Protein AF-A0A378H4I2-F1 (afdb_monomer)

Structure (mmCIF, N/CA/C/O backbone):
data_AF-A0A378H4I2-F1
#
_entry.id   AF-A0A378H4I2-F1
#
loop_
_atom_site.group_PDB
_atom_site.id
_atom_site.type_symbol
_atom_site.label_atom_id
_atom_site.label_alt_id
_atom_site.label_comp_id
_atom_site.label_asym_id
_atom_site.label_entity_id
_atom_site.label_seq_id
_atom_site.pdbx_PDB_ins_code
_atom_site.Cartn_x
_atom_site.Cartn_y
_atom_site.Cartn_z
_atom_site.occupancy
_atom_site.B_iso_or_equiv
_atom_site.auth_seq_id
_atom_site.auth_comp_id
_atom_site.auth_asym_id
_atom_site.auth_atom_id
_atom_site.pdbx_PDB_model_num
ATOM 1 N N . MET A 1 1 ? 14.497 -15.177 -18.699 1.00 51.94 1 MET A N 1
ATOM 2 C CA . MET A 1 1 ? 14.496 -14.756 -17.281 1.00 51.94 1 MET A CA 1
ATOM 3 C C . MET A 1 1 ? 14.070 -13.298 -17.258 1.00 51.94 1 MET A C 1
ATOM 5 O O . MET A 1 1 ? 14.644 -12.531 -18.022 1.00 51.94 1 MET A O 1
ATOM 9 N N . ALA A 1 2 ? 13.031 -12.931 -16.503 1.00 69.75 2 ALA A N 1
ATOM 10 C CA . ALA A 1 2 ? 12.667 -11.523 -16.333 1.00 69.75 2 ALA A CA 1
ATOM 11 C C . ALA A 1 2 ? 13.729 -10.842 -15.455 1.00 69.75 2 ALA A C 1
ATOM 13 O O . ALA A 1 2 ? 14.205 -11.441 -14.493 1.00 69.75 2 ALA A O 1
ATOM 14 N N . PHE A 1 3 ? 14.155 -9.638 -15.830 1.00 69.06 3 PHE A N 1
ATOM 15 C CA . PHE A 1 3 ? 15.100 -8.846 -15.046 1.00 69.06 3 PHE A CA 1
ATOM 16 C C . PHE A 1 3 ? 14.406 -8.371 -13.764 1.00 69.06 3 PHE A C 1
ATOM 18 O O . PHE A 1 3 ? 13.506 -7.540 -13.842 1.00 69.06 3 PHE A O 1
ATOM 25 N N . ASP A 1 4 ? 14.815 -8.904 -12.609 1.00 71.44 4 ASP A N 1
ATOM 26 C CA . ASP A 1 4 ? 14.331 -8.482 -11.291 1.00 71.44 4 ASP A CA 1
ATOM 27 C C . ASP A 1 4 ? 15.477 -7.783 -10.526 1.00 71.44 4 ASP A C 1
ATOM 29 O O . ASP A 1 4 ? 16.316 -8.441 -9.908 1.00 71.44 4 ASP A O 1
ATOM 33 N N . PRO A 1 5 ? 15.618 -6.450 -10.652 1.00 74.69 5 PRO A N 1
ATOM 34 C CA . PRO A 1 5 ? 16.723 -5.691 -10.047 1.00 74.69 5 PRO A CA 1
ATOM 35 C C . PRO A 1 5 ? 16.716 -5.779 -8.509 1.00 74.69 5 PRO A C 1
ATOM 37 O O . PRO A 1 5 ? 15.673 -5.995 -7.925 1.00 74.69 5 PRO A O 1
ATOM 40 N N . PRO A 1 6 ? 17.809 -5.559 -7.770 1.00 78.19 6 PRO A N 1
ATOM 41 C CA . PRO A 1 6 ? 17.757 -5.616 -6.303 1.00 78.19 6 PRO A CA 1
ATOM 42 C C . PRO A 1 6 ? 16.879 -4.502 -5.693 1.00 78.19 6 PRO A C 1
ATOM 44 O O . PRO A 1 6 ? 16.620 -3.472 -6.325 1.00 78.19 6 PRO A O 1
ATOM 47 N N . LEU A 1 7 ? 16.395 -4.696 -4.458 1.00 72.75 7 LEU A N 1
ATOM 48 C CA . LEU A 1 7 ? 15.795 -3.611 -3.665 1.00 72.75 7 LEU A CA 1
ATOM 49 C C . LEU A 1 7 ? 16.816 -2.476 -3.494 1.00 72.75 7 LEU A C 1
ATOM 51 O O . LEU A 1 7 ? 18.004 -2.730 -3.321 1.00 72.75 7 LEU A O 1
ATOM 55 N N . GLY A 1 8 ? 16.364 -1.223 -3.581 1.00 74.25 8 GLY A N 1
ATOM 56 C CA . GLY A 1 8 ? 17.255 -0.056 -3.521 1.00 74.25 8 GLY A CA 1
ATOM 57 C C . GLY A 1 8 ? 18.057 0.215 -4.802 1.00 74.25 8 GLY A C 1
ATOM 58 O O . GLY A 1 8 ? 18.905 1.103 -4.810 1.00 74.25 8 GLY A O 1
ATOM 59 N N . SER A 1 9 ? 17.794 -0.509 -5.896 1.00 83.62 9 SER A N 1
ATOM 60 C CA . SER A 1 9 ? 18.346 -0.179 -7.213 1.00 83.62 9 SER A CA 1
ATOM 61 C C . SER A 1 9 ? 17.791 1.151 -7.739 1.00 83.62 9 SER A C 1
ATOM 63 O O . SER A 1 9 ? 16.605 1.441 -7.594 1.00 83.62 9 SER A O 1
ATOM 65 N N . THR A 1 10 ? 18.631 1.921 -8.432 1.00 83.94 10 THR A N 1
ATOM 66 C CA . THR A 1 10 ? 18.244 3.138 -9.170 1.00 83.94 10 THR A CA 1
ATOM 67 C C . THR A 1 10 ? 17.702 2.845 -10.576 1.00 83.94 10 THR A C 1
ATOM 69 O O . THR A 1 10 ? 17.575 3.752 -11.397 1.00 83.94 10 THR A O 1
ATOM 72 N N . SER A 1 11 ? 17.390 1.580 -10.884 1.00 88.94 11 SER A N 1
ATOM 73 C CA . SER A 1 11 ? 16.804 1.187 -12.168 1.00 88.94 11 SER A CA 1
ATOM 74 C C . SER A 1 11 ? 15.453 1.886 -12.409 1.00 88.94 11 SER A C 1
ATOM 76 O O . SER A 1 11 ? 14.621 1.915 -11.496 1.00 88.94 11 SER A O 1
ATOM 78 N N . PRO A 1 12 ? 15.172 2.379 -13.635 1.00 89.25 12 PRO A N 1
ATOM 79 C CA . PRO A 1 12 ? 13.895 3.017 -13.962 1.00 89.25 12 PRO A CA 1
ATOM 80 C C . PRO A 1 12 ? 12.664 2.151 -13.657 1.00 89.25 12 PRO A C 1
ATOM 82 O O . PRO A 1 12 ? 11.653 2.674 -13.197 1.00 89.25 12 PRO A O 1
ATOM 85 N N . ALA A 1 13 ? 12.759 0.832 -13.859 1.00 86.81 13 ALA A N 1
ATOM 86 C CA . ALA A 1 13 ? 11.666 -0.096 -13.562 1.00 86.81 13 ALA A CA 1
ATOM 87 C C . ALA A 1 13 ? 11.328 -0.121 -12.061 1.00 86.81 13 ALA A C 1
ATOM 89 O O . ALA A 1 13 ? 10.164 -0.041 -11.687 1.00 86.81 13 ALA A O 1
ATOM 90 N N . VAL A 1 14 ? 12.348 -0.121 -11.195 1.00 86.69 14 VAL A N 1
ATOM 91 C CA . VAL A 1 14 ? 12.162 -0.099 -9.732 1.00 86.6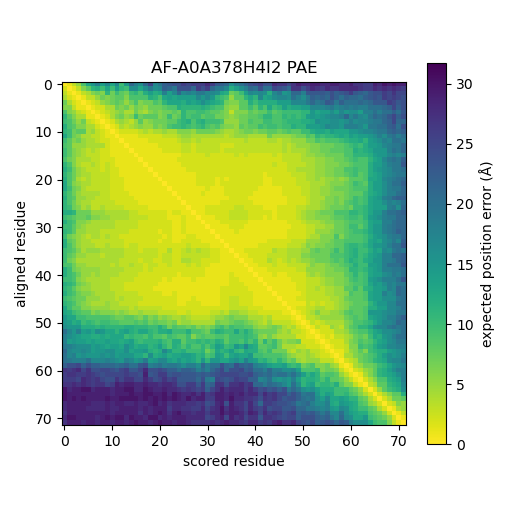9 14 VAL A CA 1
ATOM 92 C C . VAL A 1 14 ? 11.520 1.200 -9.271 1.00 86.69 14 VAL A C 1
ATOM 94 O O . VAL A 1 14 ? 10.674 1.181 -8.382 1.00 86.69 14 VAL A O 1
ATOM 97 N N . LEU A 1 15 ? 11.907 2.333 -9.863 1.00 89.06 15 LEU A N 1
ATOM 98 C CA . LEU A 1 15 ? 11.306 3.624 -9.532 1.00 89.06 15 LEU A CA 1
ATOM 99 C C . LEU A 1 15 ? 9.816 3.657 -9.883 1.00 89.06 15 LEU A C 1
ATOM 101 O O . LEU A 1 15 ? 9.018 4.105 -9.060 1.00 89.06 15 LEU A O 1
ATOM 105 N N . LEU A 1 16 ? 9.446 3.155 -11.065 1.00 91.25 16 LEU A N 1
ATOM 106 C CA . LEU A 1 16 ? 8.048 3.060 -11.480 1.00 91.25 16 LEU A CA 1
ATOM 107 C C . LEU A 1 16 ? 7.255 2.135 -10.550 1.00 91.25 16 LEU A C 1
ATOM 109 O O . LEU A 1 16 ? 6.226 2.550 -10.022 1.00 91.25 16 LEU A O 1
ATOM 113 N N . ASP A 1 17 ? 7.770 0.937 -10.275 1.00 90.38 17 ASP A N 1
ATOM 114 C CA . ASP A 1 17 ? 7.112 -0.027 -9.389 1.00 90.38 17 ASP A CA 1
ATOM 115 C C . ASP A 1 17 ? 6.928 0.533 -7.971 1.00 90.38 17 ASP A C 1
ATOM 117 O O . ASP A 1 17 ? 5.874 0.359 -7.355 1.00 90.38 17 ASP A O 1
ATOM 121 N N . ASN A 1 18 ? 7.926 1.254 -7.451 1.00 90.31 18 ASN A N 1
ATOM 122 C CA . ASN A 1 18 ? 7.831 1.920 -6.154 1.00 90.31 18 ASN A CA 1
ATOM 123 C C . ASN A 1 18 ? 6.775 3.030 -6.159 1.00 90.31 18 ASN A C 1
ATOM 125 O O . ASN A 1 18 ? 6.011 3.133 -5.201 1.00 90.31 18 ASN A O 1
ATOM 129 N N . ALA A 1 19 ? 6.704 3.837 -7.221 1.00 93.50 19 ALA A N 1
ATOM 130 C CA . ALA A 1 19 ? 5.707 4.896 -7.351 1.00 93.50 19 ALA A CA 1
ATOM 131 C C . ALA A 1 19 ? 4.283 4.324 -7.444 1.00 93.50 19 ALA A C 1
ATOM 133 O O . ALA A 1 19 ? 3.391 4.777 -6.729 1.00 93.50 19 ALA A O 1
ATOM 134 N N . THR A 1 20 ? 4.077 3.281 -8.251 1.00 94.25 20 THR A N 1
ATOM 135 C CA . THR A 1 20 ? 2.791 2.580 -8.350 1.00 94.25 20 THR A CA 1
ATOM 136 C C . THR A 1 20 ? 2.400 1.935 -7.024 1.00 94.25 20 THR A C 1
ATOM 138 O O . THR A 1 20 ? 1.242 2.019 -6.611 1.00 94.25 20 THR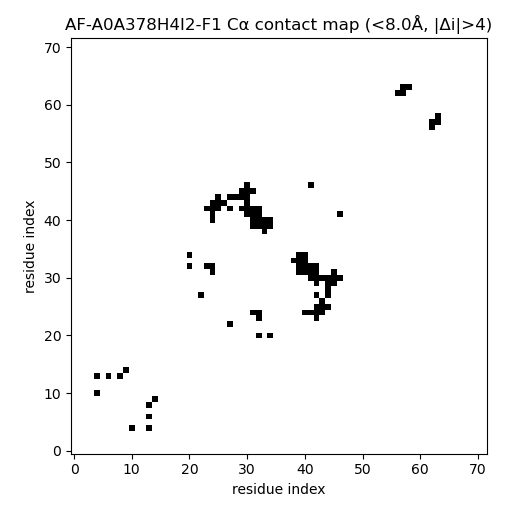 A O 1
ATOM 141 N N . ARG A 1 21 ? 3.343 1.308 -6.312 1.00 94.94 21 ARG A N 1
ATOM 142 C CA . ARG A 1 21 ? 3.057 0.717 -4.999 1.00 94.94 21 ARG A CA 1
ATOM 143 C C . ARG A 1 21 ? 2.711 1.789 -3.966 1.00 94.94 21 ARG A C 1
ATOM 145 O O . ARG A 1 21 ? 1.774 1.597 -3.198 1.00 94.94 21 ARG A O 1
ATOM 152 N N . LEU A 1 22 ? 3.428 2.913 -3.958 1.00 95.94 22 LEU A N 1
ATOM 153 C CA . LEU A 1 22 ? 3.149 4.032 -3.061 1.00 95.94 22 LEU A CA 1
ATOM 154 C C . LEU A 1 22 ? 1.752 4.616 -3.306 1.00 95.94 22 LEU A C 1
ATOM 156 O O . LEU A 1 22 ? 1.019 4.840 -2.345 1.00 95.94 22 LEU A O 1
ATOM 160 N N . ASP A 1 23 ? 1.360 4.799 -4.568 1.00 97.69 23 ASP A N 1
ATOM 161 C CA . ASP A 1 23 ? 0.007 5.238 -4.924 1.00 97.69 23 ASP A CA 1
ATOM 162 C C . ASP A 1 23 ? -1.061 4.281 -4.375 1.00 97.69 23 ASP A C 1
ATOM 164 O O . ASP A 1 23 ? -1.997 4.706 -3.699 1.00 97.69 23 ASP A O 1
ATOM 168 N N . ASN A 1 24 ? -0.871 2.970 -4.547 1.00 97.81 24 ASN A N 1
ATOM 169 C CA . ASN A 1 24 ? -1.791 1.978 -3.995 1.00 97.81 24 ASN A CA 1
ATOM 170 C C . ASN A 1 24 ? -1.842 2.007 -2.459 1.00 97.81 24 ASN A C 1
ATOM 172 O O . ASN A 1 24 ? -2.927 1.943 -1.876 1.00 97.81 24 ASN A O 1
ATOM 176 N N . LEU A 1 25 ? -0.696 2.123 -1.784 1.00 97.62 25 LEU A N 1
ATOM 177 C CA . LEU A 1 25 ? -0.637 2.168 -0.320 1.00 97.62 25 LEU A CA 1
ATOM 178 C C . LEU A 1 25 ? -1.334 3.404 0.256 1.00 97.62 25 LEU A C 1
ATOM 180 O O . LEU A 1 25 ? -1.945 3.311 1.321 1.00 97.62 25 LEU A O 1
ATOM 184 N N . LEU A 1 26 ? -1.265 4.546 -0.429 1.00 97.75 26 LEU A N 1
ATOM 185 C CA . LEU A 1 26 ? -1.832 5.802 0.062 1.00 97.75 26 LEU A CA 1
ATOM 186 C C . LEU A 1 26 ? -3.289 6.012 -0.361 1.00 97.75 26 LEU A C 1
ATOM 188 O O . LEU A 1 26 ? -4.100 6.457 0.452 1.00 97.75 26 LEU A O 1
ATOM 192 N N . ASN A 1 27 ? -3.629 5.674 -1.605 1.00 97.12 27 ASN A N 1
ATOM 193 C CA . ASN A 1 27 ? -4.873 6.118 -2.236 1.00 97.12 27 ASN A CA 1
ATOM 194 C C . ASN A 1 27 ? -5.903 4.998 -2.457 1.00 97.12 27 ASN A C 1
ATOM 196 O O . ASN A 1 27 ? -7.080 5.290 -2.683 1.00 97.12 27 ASN A O 1
ATOM 200 N N . SER A 1 28 ? -5.519 3.719 -2.375 1.00 95.94 28 SER A N 1
ATOM 201 C CA . SER A 1 28 ? -6.453 2.621 -2.666 1.00 95.94 28 SER A CA 1
ATOM 202 C C . SER A 1 28 ? -7.533 2.422 -1.590 1.00 95.94 28 SER A C 1
ATOM 204 O O . SER A 1 28 ? -7.407 2.818 -0.426 1.00 95.94 28 SER A O 1
ATOM 206 N N . LEU A 1 29 ? -8.632 1.764 -1.983 1.00 96.12 29 LEU A N 1
ATOM 207 C CA . LEU A 1 29 ? -9.687 1.312 -1.066 1.00 96.12 29 LEU A CA 1
ATOM 208 C C . LEU A 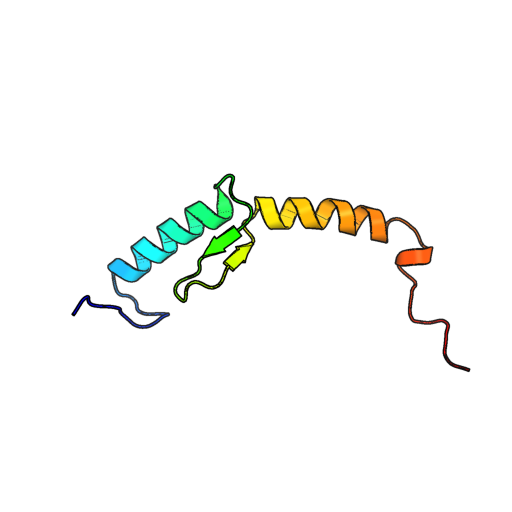1 29 ? -9.329 0.025 -0.306 1.00 96.12 29 LEU A C 1
ATOM 210 O O . LEU A 1 29 ? -10.012 -0.302 0.665 1.00 96.12 29 LEU A O 1
ATOM 214 N N . ALA A 1 30 ? -8.278 -0.687 -0.722 1.00 96.81 30 ALA A N 1
ATOM 215 C CA . ALA A 1 30 ? -7.831 -1.907 -0.065 1.00 96.81 30 ALA A CA 1
ATOM 216 C C . ALA A 1 30 ? -7.308 -1.607 1.348 1.00 96.81 30 ALA A C 1
ATOM 218 O O . ALA A 1 30 ? -6.837 -0.505 1.623 1.00 96.81 30 ALA A O 1
ATOM 219 N N . LEU A 1 31 ? -7.385 -2.585 2.253 1.00 96.81 31 LEU A N 1
ATOM 220 C CA . LEU A 1 31 ? -6.818 -2.465 3.606 1.00 96.81 31 LEU A CA 1
ATOM 221 C C . LEU A 1 31 ? -5.347 -2.878 3.663 1.00 96.81 31 LEU A C 1
ATOM 223 O O . LEU A 1 31 ? -4.613 -2.428 4.542 1.00 96.81 31 LEU A O 1
ATOM 227 N N . VAL A 1 32 ? -4.929 -3.717 2.717 1.00 97.38 32 VAL A N 1
ATOM 228 C CA . VAL A 1 32 ? -3.561 -4.202 2.573 1.00 97.38 32 VAL A CA 1
ATOM 229 C C . VAL A 1 32 ? -3.151 -4.211 1.106 1.00 97.38 32 VAL A C 1
ATOM 231 O O . VAL A 1 32 ? -3.999 -4.360 0.224 1.00 97.38 32 VAL A O 1
ATOM 234 N N . PHE A 1 33 ? -1.856 -4.067 0.851 1.00 97.00 33 PHE A N 1
ATOM 235 C CA . PHE A 1 33 ? -1.263 -4.170 -0.477 1.00 97.00 33 PHE A CA 1
ATOM 236 C C . PHE A 1 33 ? 0.112 -4.850 -0.374 1.00 97.00 33 PHE A C 1
ATOM 238 O O . PHE A 1 33 ? 0.841 -4.561 0.579 1.00 97.00 33 PHE A O 1
ATOM 245 N N . PRO A 1 34 ? 0.478 -5.758 -1.297 1.00 95.88 34 PRO A N 1
ATOM 246 C CA . PRO A 1 34 ? 1.742 -6.477 -1.207 1.00 95.88 34 PRO A CA 1
ATOM 247 C C . PRO A 1 34 ? 2.949 -5.567 -1.470 1.00 95.88 34 PRO A C 1
ATOM 249 O O . PRO A 1 34 ? 2.934 -4.684 -2.337 1.00 95.88 34 PRO A O 1
ATOM 252 N N . ASP A 1 35 ? 4.024 -5.821 -0.737 1.00 91.12 35 ASP A N 1
ATOM 253 C CA . ASP A 1 35 ? 5.340 -5.262 -0.992 1.00 91.12 35 ASP A CA 1
ATOM 254 C C . ASP A 1 35 ? 5.986 -5.919 -2.234 1.00 91.12 35 ASP A C 1
ATOM 256 O O . ASP A 1 35 ? 5.313 -6.509 -3.085 1.00 91.12 35 ASP A O 1
ATOM 260 N N . ARG A 1 36 ? 7.302 -5.771 -2.407 1.00 85.19 36 ARG A N 1
ATOM 261 C CA . ARG A 1 36 ? 8.000 -6.417 -3.522 1.00 85.19 36 ARG A CA 1
ATOM 262 C C . ARG A 1 36 ? 8.172 -7.925 -3.330 1.00 85.19 36 ARG A C 1
ATOM 264 O O . ARG A 1 36 ? 8.158 -8.652 -4.316 1.00 85.19 36 ARG A O 1
ATOM 271 N N . ALA A 1 37 ? 8.349 -8.377 -2.093 1.00 87.31 37 ALA A N 1
ATOM 272 C CA . ALA A 1 37 ? 8.481 -9.787 -1.749 1.00 87.31 37 ALA A CA 1
ATOM 273 C C . ALA A 1 37 ? 7.121 -10.506 -1.620 1.00 87.31 37 ALA A C 1
ATOM 275 O O . ALA A 1 37 ? 7.089 -11.724 -1.452 1.00 87.31 37 ALA A O 1
ATOM 276 N N . GLY A 1 38 ? 6.004 -9.777 -1.724 1.00 90.00 38 GLY A N 1
ATOM 277 C CA . GLY A 1 38 ? 4.645 -10.293 -1.561 1.00 90.00 38 GLY A CA 1
ATOM 278 C C . GLY A 1 38 ? 4.112 -10.220 -0.126 1.00 90.00 38 GLY A C 1
ATOM 279 O O . GLY A 1 38 ? 3.001 -10.682 0.129 1.00 90.00 38 GLY A O 1
ATOM 280 N N . GLU A 1 39 ? 4.864 -9.635 0.807 1.00 93.75 39 GLU A N 1
ATOM 281 C CA . GLU A 1 39 ? 4.430 -9.400 2.180 1.00 93.75 39 GLU A CA 1
ATOM 282 C C . GLU A 1 39 ? 3.357 -8.306 2.224 1.00 93.75 39 GLU A C 1
ATOM 284 O O . GLU A 1 39 ? 3.465 -7.266 1.575 1.00 93.75 39 GLU A O 1
ATOM 289 N N . LEU A 1 40 ? 2.285 -8.539 2.981 1.00 96.62 40 LEU A N 1
ATOM 290 C CA . LEU A 1 40 ? 1.158 -7.615 3.047 1.00 96.62 40 LEU A CA 1
ATOM 291 C C . LEU A 1 40 ? 1.478 -6.417 3.944 1.00 96.62 40 LEU A C 1
ATOM 293 O O . LEU A 1 40 ? 1.669 -6.561 5.149 1.00 96.62 40 LEU A O 1
ATOM 297 N N . LEU A 1 41 ? 1.439 -5.219 3.365 1.00 95.62 41 LEU A N 1
ATOM 298 C CA . LEU A 1 41 ? 1.547 -3.954 4.085 1.00 95.62 41 LEU A CA 1
ATOM 299 C C . LEU A 1 41 ? 0.165 -3.340 4.276 1.00 95.62 41 LEU A C 1
ATOM 301 O O . LEU A 1 41 ? -0.661 -3.377 3.364 1.00 95.62 41 LEU A O 1
ATOM 305 N N . TYR A 1 42 ? -0.083 -2.721 5.430 1.00 96.69 42 TYR A N 1
ATOM 306 C CA . TYR A 1 42 ? -1.299 -1.932 5.619 1.00 96.69 42 TYR A CA 1
ATOM 307 C C . TYR A 1 42 ? -1.281 -0.681 4.739 1.00 96.69 42 TYR A C 1
ATOM 309 O O . TYR A 1 42 ? -0.303 0.067 4.715 1.00 96.69 42 TYR A O 1
ATOM 317 N N . THR A 1 43 ? -2.397 -0.420 4.062 1.00 97.38 43 THR A N 1
ATOM 318 C CA . THR A 1 43 ? -2.626 0.862 3.385 1.00 97.38 43 THR A CA 1
ATOM 319 C C . THR A 1 43 ? -2.907 1.962 4.411 1.00 97.38 43 THR A C 1
ATOM 321 O O . THR A 1 43 ? -3.221 1.686 5.574 1.00 97.38 43 THR A O 1
ATOM 324 N N . TRP A 1 44 ? -2.886 3.228 3.984 1.00 96.31 44 TRP A N 1
ATOM 325 C CA . TRP A 1 44 ? -3.280 4.358 4.831 1.00 96.31 44 TRP A CA 1
ATOM 326 C C . TRP A 1 44 ? -4.683 4.172 5.426 1.00 96.31 44 TRP A C 1
ATOM 328 O O . TRP A 1 44 ? -4.896 4.385 6.621 1.00 96.31 44 TRP A O 1
ATOM 338 N N . ARG A 1 45 ? -5.635 3.687 4.618 1.00 95.56 45 ARG A N 1
ATOM 339 C CA . ARG A 1 45 ? -6.987 3.356 5.084 1.00 95.56 45 ARG A CA 1
ATOM 340 C C . ARG A 1 45 ? -6.963 2.260 6.155 1.00 95.56 45 ARG A C 1
ATOM 342 O O . ARG A 1 45 ? -7.647 2.412 7.166 1.00 95.56 45 ARG A O 1
ATOM 349 N N . GLY A 1 46 ? -6.180 1.196 5.959 1.00 95.38 46 GLY A N 1
ATOM 350 C CA . GLY A 1 46 ? -6.022 0.115 6.936 1.00 95.38 46 GLY A CA 1
ATOM 351 C C . GLY A 1 46 ? -5.436 0.597 8.266 1.00 95.38 46 GLY A C 1
ATOM 352 O O . GLY A 1 46 ? -5.959 0.271 9.331 1.00 95.38 46 GLY A O 1
ATOM 353 N N . ILE A 1 47 ? -4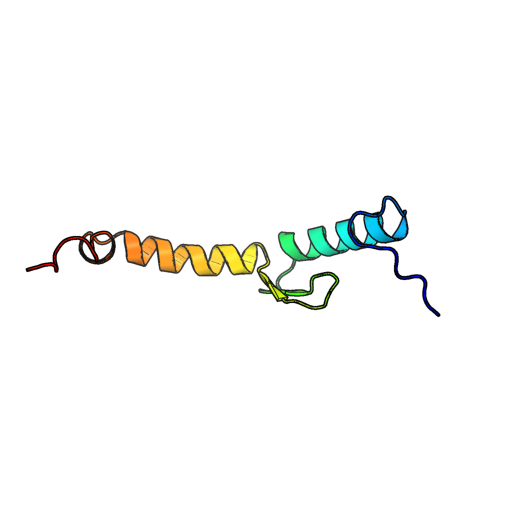.410 1.450 8.220 1.00 94.06 47 ILE A N 1
ATOM 354 C CA . ILE A 1 47 ? -3.832 2.086 9.413 1.00 94.06 47 ILE A CA 1
ATOM 355 C C . ILE A 1 47 ? -4.896 2.928 10.129 1.00 94.06 47 ILE A C 1
ATOM 357 O O . ILE A 1 47 ? -5.141 2.741 11.321 1.00 94.06 47 ILE A O 1
ATOM 361 N N . HIS A 1 48 ? -5.578 3.817 9.407 1.00 91.69 48 HIS A N 1
ATOM 362 C CA . HIS A 1 48 ? -6.558 4.733 9.989 1.00 91.69 48 HIS A CA 1
ATOM 363 C C . HIS A 1 48 ? -7.734 4.002 10.662 1.00 91.69 48 HIS A C 1
ATOM 365 O O . HIS A 1 48 ? -8.184 4.401 11.739 1.00 91.69 48 HIS A O 1
ATOM 371 N N . GLN A 1 49 ? -8.204 2.894 10.077 1.00 88.75 49 GLN A N 1
ATOM 372 C CA . GLN A 1 49 ? -9.249 2.058 10.676 1.00 88.75 49 GLN A CA 1
ATOM 373 C C . GLN A 1 49 ? -8.817 1.388 11.981 1.00 88.75 49 GLN A C 1
ATOM 375 O O . GLN A 1 49 ? -9.658 1.213 12.856 1.00 88.75 49 GLN A O 1
ATOM 380 N N . ASN A 1 50 ? -7.538 1.044 12.132 1.00 83.31 50 ASN A N 1
ATOM 381 C CA . ASN A 1 50 ? -7.012 0.437 13.356 1.00 83.31 50 ASN A CA 1
ATOM 382 C C . ASN A 1 50 ? -6.700 1.479 14.442 1.00 83.31 50 ASN A C 1
ATOM 384 O O . ASN A 1 50 ? -6.858 1.202 15.631 1.00 83.31 50 ASN A O 1
ATOM 388 N N . LEU A 1 51 ? -6.320 2.699 14.053 1.00 84.62 51 LEU A N 1
ATOM 389 C CA . LEU A 1 51 ? -6.022 3.780 14.997 1.00 84.62 51 LEU A CA 1
ATOM 390 C C . LEU A 1 51 ? -7.266 4.293 15.742 1.00 84.62 51 LEU A C 1
ATOM 392 O O . LEU A 1 51 ? -7.161 4.617 16.922 1.00 84.62 51 LEU A O 1
ATOM 396 N N . ILE A 1 52 ? -8.443 4.349 15.102 1.00 78.00 52 ILE A N 1
ATOM 397 C CA . ILE A 1 52 ? -9.678 4.851 15.741 1.00 78.00 52 ILE A CA 1
ATOM 398 C C . ILE A 1 52 ? -10.133 3.969 16.927 1.00 78.00 52 ILE A C 1
ATOM 400 O O . ILE A 1 52 ? -10.449 4.507 17.988 1.00 78.00 52 ILE A O 1
ATOM 404 N N . PRO A 1 53 ? -10.199 2.631 16.813 1.00 78.38 53 PRO A N 1
ATOM 405 C CA . PRO A 1 53 ? -10.470 1.762 17.952 1.00 78.38 53 PRO A CA 1
ATOM 406 C C . PRO A 1 53 ? -9.394 1.851 19.037 1.00 78.38 53 PRO A C 1
ATOM 408 O O . PRO A 1 53 ? -9.743 1.880 20.215 1.00 78.38 53 PRO A O 1
ATOM 411 N N . LEU A 1 54 ? -8.111 1.931 18.663 1.00 76.06 54 LEU A N 1
ATOM 412 C CA . LEU A 1 54 ? -7.009 2.055 19.625 1.00 76.06 54 LEU A CA 1
ATOM 413 C C . LEU A 1 54 ? -7.101 3.356 20.428 1.00 76.06 54 LEU A C 1
ATOM 415 O O . LEU A 1 54 ? -6.993 3.327 21.651 1.00 76.06 54 LEU A O 1
ATOM 419 N N . SER A 1 55 ? -7.368 4.492 19.781 1.00 74.31 55 SER A N 1
ATOM 420 C CA . SER A 1 55 ? -7.513 5.772 20.484 1.00 74.31 55 SER A CA 1
ATOM 421 C C . SER A 1 55 ? -8.674 5.746 21.481 1.00 74.31 55 SER A C 1
ATOM 423 O O . SER A 1 55 ? -8.516 6.208 22.608 1.00 74.31 55 SER A O 1
ATOM 425 N N . LYS A 1 56 ? -9.803 5.117 21.124 1.00 75.31 56 LYS A N 1
ATOM 426 C CA . LYS A 1 56 ? -10.931 4.899 22.045 1.00 75.31 56 LYS A CA 1
ATOM 427 C C . LYS A 1 56 ? -10.564 3.998 23.222 1.00 75.31 56 LYS A C 1
ATOM 429 O O . LYS A 1 56 ? -10.988 4.281 24.338 1.00 75.31 56 LYS A O 1
ATOM 434 N N . GLN A 1 57 ? -9.777 2.944 22.995 1.00 71.19 57 GLN A N 1
ATOM 435 C CA . GLN A 1 57 ? -9.286 2.090 24.078 1.00 71.19 57 GLN A CA 1
ATOM 436 C C . GLN A 1 57 ? -8.396 2.87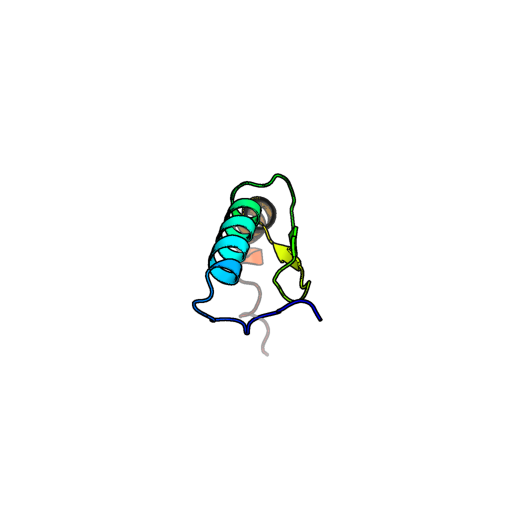9 25.041 1.00 71.19 57 GLN A C 1
ATOM 438 O O . GLN A 1 57 ? -8.552 2.726 26.242 1.00 71.19 57 GLN A O 1
ATOM 443 N N . TYR A 1 58 ? -7.519 3.763 24.564 1.00 71.06 58 TYR A N 1
ATOM 444 C CA . TYR A 1 58 ? -6.631 4.549 25.434 1.00 71.06 58 TYR A CA 1
ATOM 445 C C . TYR A 1 58 ? -7.263 5.809 26.046 1.00 71.06 58 TYR A C 1
ATOM 447 O O . TYR A 1 58 ? -6.661 6.420 26.926 1.00 71.06 58 TYR A O 1
ATOM 455 N N . MET A 1 59 ? -8.479 6.193 25.643 1.00 72.38 59 MET A N 1
ATOM 456 C CA . MET A 1 59 ? -9.204 7.320 26.247 1.00 72.38 59 MET A CA 1
ATOM 457 C C . MET A 1 59 ? -9.650 7.059 27.695 1.00 72.38 59 MET A C 1
ATOM 459 O O . MET A 1 59 ? -9.925 8.012 28.424 1.00 72.38 59 MET A O 1
ATOM 463 N N . THR A 1 60 ? 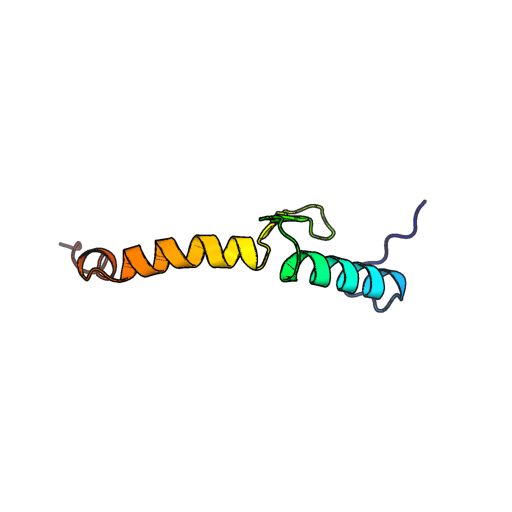-9.734 5.801 28.136 1.00 68.50 60 THR A N 1
ATOM 464 C CA . THR A 1 60 ? -10.084 5.466 29.523 1.00 68.50 60 THR A CA 1
ATOM 465 C C . THR A 1 60 ? -8.832 5.244 30.381 1.00 68.50 60 THR A C 1
ATOM 467 O O . THR A 1 60 ? -7.909 4.530 29.999 1.00 68.50 60 THR A O 1
ATOM 470 N N . PHE A 1 61 ? -8.789 5.845 31.577 1.00 60.22 61 PHE A N 1
ATOM 471 C CA . PHE A 1 61 ? -7.628 5.773 32.486 1.00 60.22 61 PHE A CA 1
ATOM 472 C C . PHE A 1 61 ? -7.222 4.333 32.859 1.00 60.22 61 PHE A C 1
ATOM 474 O O . PHE A 1 61 ? -6.037 4.054 33.036 1.00 60.22 61 PHE A O 1
ATOM 481 N N . SER A 1 62 ? -8.187 3.412 32.955 1.00 66.12 62 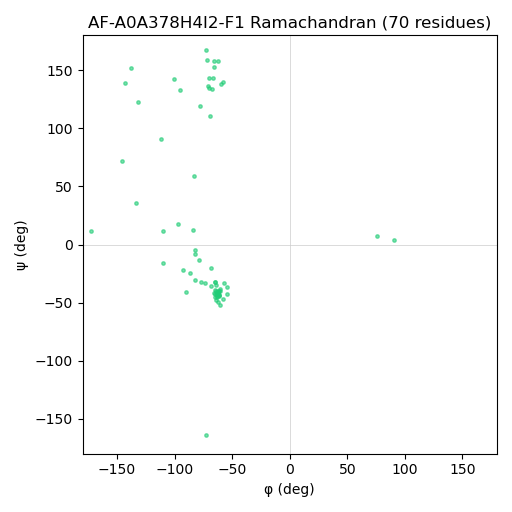SER A N 1
ATOM 482 C CA . SER A 1 62 ? -7.964 2.001 33.312 1.00 66.12 62 SER A CA 1
ATOM 483 C C . SER A 1 62 ? -7.143 1.225 32.278 1.00 66.12 62 SER A C 1
ATOM 485 O O . SER A 1 62 ? -6.378 0.338 32.642 1.00 66.12 62 SER A O 1
ATOM 487 N N . SER A 1 63 ? -7.270 1.570 31.000 1.00 60.91 63 SER A N 1
ATOM 488 C CA . SER A 1 63 ? -6.584 0.930 29.871 1.00 60.91 63 SER A CA 1
ATOM 489 C C . SER A 1 63 ? -5.266 1.618 29.503 1.00 60.91 63 SER A C 1
ATOM 491 O O . SER A 1 63 ? -4.387 0.977 28.935 1.00 60.91 63 SER A O 1
ATOM 493 N N . CYS A 1 64 ? -5.085 2.892 29.872 1.00 57.12 64 CYS A N 1
ATOM 494 C CA . CYS A 1 64 ? -3.804 3.599 29.750 1.00 57.12 64 CYS A CA 1
ATOM 495 C C . CYS A 1 64 ? -2.800 3.192 30.853 1.00 57.12 64 CYS A C 1
ATOM 497 O O . CYS A 1 64 ? -1.599 3.114 30.609 1.00 57.12 64 CYS A O 1
ATOM 499 N N . ALA A 1 65 ? -3.283 2.856 32.056 1.00 58.66 65 ALA A N 1
ATOM 500 C CA . ALA A 1 65 ? -2.451 2.515 33.219 1.00 58.66 65 ALA A CA 1
ATOM 501 C C . ALA A 1 65 ? -2.249 0.998 33.453 1.00 58.66 65 ALA A C 1
ATOM 503 O O . ALA A 1 65 ? -1.865 0.577 34.547 1.00 58.66 65 ALA A O 1
ATOM 504 N N . GLY A 1 66 ? -2.499 0.154 32.451 1.00 59.00 66 GLY A N 1
ATOM 505 C CA . GLY A 1 66 ? -2.464 -1.306 32.581 1.00 59.00 66 GLY A CA 1
ATOM 506 C C . GLY A 1 66 ? -1.075 -1.941 32.458 1.00 59.00 66 GLY A C 1
ATOM 507 O O . GLY A 1 66 ? -0.893 -2.760 31.562 1.00 59.00 66 GLY A O 1
ATOM 508 N N . ARG A 1 67 ? -0.105 -1.578 33.319 1.00 52.16 67 ARG A N 1
ATOM 509 C CA . ARG A 1 67 ? 1.036 -2.470 33.674 1.00 52.16 67 ARG A CA 1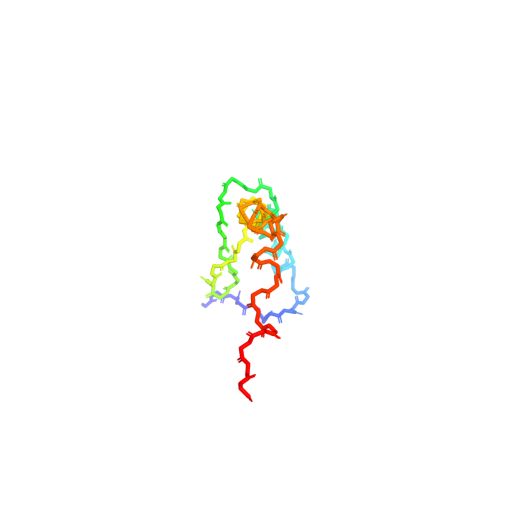
ATOM 510 C C . ARG A 1 67 ? 1.981 -2.012 34.801 1.00 52.16 67 ARG A C 1
ATOM 512 O O . ARG A 1 67 ? 3.036 -2.612 34.963 1.00 52.16 67 ARG A O 1
ATOM 519 N N . TYR A 1 68 ? 1.661 -0.979 35.583 1.00 51.53 68 TYR A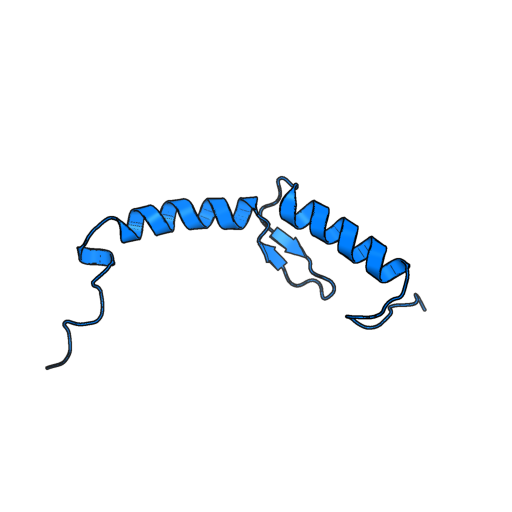 N 1
ATOM 520 C CA . TYR A 1 68 ? 2.575 -0.493 36.640 1.00 51.53 68 TYR A CA 1
ATOM 521 C C . TYR A 1 68 ? 2.098 -0.767 38.068 1.00 51.53 68 TYR A C 1
ATOM 523 O O . TYR A 1 68 ? 2.649 -0.214 39.015 1.00 51.53 68 TYR A O 1
ATOM 531 N N . ARG A 1 69 ? 1.065 -1.597 38.250 1.00 55.50 69 ARG A N 1
ATOM 532 C CA . ARG A 1 69 ? 0.471 -1.828 39.572 1.00 55.50 69 ARG A CA 1
ATOM 533 C C . ARG A 1 69 ? 0.238 -3.305 39.892 1.00 55.50 69 ARG A C 1
ATOM 535 O O . ARG A 1 69 ? -0.740 -3.625 40.541 1.00 55.50 69 ARG A O 1
ATOM 542 N N . GLU A 1 70 ? 1.131 -4.184 39.446 1.00 52.00 70 GLU A N 1
ATOM 543 C CA . GLU A 1 70 ? 1.165 -5.594 39.866 1.00 52.00 70 GLU A CA 1
ATOM 544 C C . GLU A 1 70 ? 2.623 -6.083 39.927 1.00 52.00 70 GLU A C 1
ATOM 546 O O . GLU A 1 70 ? 3.083 -6.835 39.076 1.00 52.00 70 GLU A O 1
ATOM 551 N N . TYR A 1 71 ? 3.376 -5.616 40.923 1.00 40.53 71 TYR A N 1
ATOM 552 C CA . TYR A 1 71 ? 4.533 -6.346 41.447 1.00 40.53 71 TYR A CA 1
ATOM 553 C C . TYR A 1 71 ? 4.404 -6.343 42.979 1.00 40.53 71 TYR A C 1
ATOM 555 O O . TYR A 1 71 ? 4.240 -5.252 43.533 1.00 40.53 71 TYR A O 1
ATOM 563 N N . PRO A 1 72 ? 4.370 -7.518 43.640 1.00 57.16 72 PRO A N 1
ATOM 564 C CA . PRO A 1 72 ? 4.395 -7.610 45.098 1.00 57.16 72 PRO A CA 1
ATOM 565 C C . PRO A 1 72 ? 5.714 -7.098 45.686 1.00 57.16 72 PRO A C 1
ATOM 567 O O . PRO A 1 72 ? 6.751 -7.179 44.986 1.00 57.16 72 PRO A O 1
#

Radius of gyration: 19.45 Å; Cα contacts (8 Å, |Δi|>4): 51; chains: 1; bounding box: 29×22×62 Å

Nearest PDB structures (foldseek):
  7uyx-assembly1_A  TM=2.463E-01  e=8.938E+00  Pseudomonas phage PA1C
  7uyx-assembly1_B  TM=2.485E-01  e=8.330E+00  Pseudomonas phage PA1C

Organism: Klebsiella pneumoniae (NCBI:txid573)

pLDDT: mean 81.73, std 15.21, range [40.53, 97.81]

Solvent-accessible surface area (backbone atoms only — not comparable to full-atom values): 4532 Å² total; per-residue (Å²): 132,83,91,77,78,64,91,91,50,88,48,70,67,52,52,50,52,49,52,54,48,49,49,48,33,61,70,43,90,50,48,56,45,61,53,94,89,62,53,76,37,70,8,50,55,33,48,54,64,54,47,57,60,50,52,59,52,53,71,38,70,75,62,63,59,72,82,84,84,83,77,136

Sequence (72 aa):
MAFDPPLGSTSPAVLLDNATRLDNLLNSLALVFPDRAGELLYTWRGIHQNLIPLSKQYMTFSSCAGRYREYP

Foldseek 3Di:
DDDDDDPVDPDPVNVVVVVVQLCCLEPNPDQWDADPVGDTDGRPVVVVVVVVVVVVQCVDPCSVPPDDPDDD

Mean predicted aligned error: 9.85 Å

Secondary structure (DSSP, 8-state):
----PPTT---HHHHHHHHHHHHHHHH-S-SEEE-SSSPEEEPHHHHHHHHHHHHHHHTSHHHHSTTSS---